Protein AF-B0C6N9-F1 (afdb_monomer)

Foldseek 3Di:
DDDLVNDDPVSVLVVLLVLLVLLLVLLVVLLVCVVVLNLVCSVPVRLVVSVVSCVVRLVVLCVQPVVLSVLLVVLSVVQNVVSVVSDDDPSNNVSSVVNSVSSVVSSVSSVVPD

Radius of gyration: 14.53 Å; Cα contacts (8 Å, |Δi|>4): 117; chains: 1; bounding box: 44×20×35 Å

Sequence (114 aa):
MPTVDSLPIEQKVAFRRKSVQVMRDLFDLSALMVSVEDYQKAKDNFFSPAQKIWFMFGGTIKRLEPGLGNQIESHINAINPLLDQAAPNRALTASLDELKRLMASAVTISDAKL

Solvent-accessible surface area (backbone atoms only — not comparable to full-atom values): 6098 Å² total; per-residue (Å²): 130,91,51,76,89,70,49,56,70,69,57,43,37,51,50,51,42,49,46,48,46,52,29,38,53,23,45,53,50,15,49,53,28,47,75,70,72,37,27,66,57,14,35,68,74,14,34,52,54,21,51,54,46,40,74,74,49,39,67,55,46,31,71,77,41,46,72,61,31,52,51,46,52,52,38,55,64,57,39,57,66,45,43,72,63,66,58,98,44,72,68,43,53,54,41,46,54,50,42,50,56,52,38,56,51,51,39,54,51,38,74,74,74,98

pLDDT: mean 91.12, std 8.55, range [43.62, 97.88]

Organism: Acaryochloris marina (strain MBIC 11017) (NCBI:txid329726)

Nearest PDB structures (foldseek):
  4yuu-assembly3_Q2  TM=5.858E-01  e=5.068E-01  Cyanidium caldarium
  4m70-assembly4_H  TM=3.847E-01  e=4.337E-01  Solanum tuberosum
  4m70-assembly2_L  TM=3.918E-01  e=7.289E-01  Solanum tuberosum
  4m70-assembly1_A  TM=3.972E-01  e=1.163E+00  Solanum tuberosum

Mean predicted aligned error: 3.84 Å

Structure (mmCIF, N/CA/C/O backbone):
data_AF-B0C6N9-F1
#
_entry.id   AF-B0C6N9-F1
#
loop_
_atom_site.group_PDB
_atom_site.id
_atom_site.type_symbol
_atom_site.label_atom_id
_atom_site.label_alt_id
_atom_site.label_comp_id
_atom_site.label_asym_id
_atom_site.label_entity_id
_atom_site.label_seq_id
_atom_site.pdbx_PDB_ins_code
_atom_site.Cartn_x
_atom_site.Cartn_y
_atom_site.Cartn_z
_atom_site.occupancy
_atom_site.B_iso_or_equiv
_atom_site.auth_seq_id
_atom_site.auth_comp_id
_atom_site.auth_asym_id
_atom_site.auth_atom_id
_atom_site.pdbx_PDB_model_num
ATOM 1 N N . MET A 1 1 ? 29.569 -7.115 2.665 1.00 43.62 1 MET A N 1
ATOM 2 C CA . MET A 1 1 ? 28.338 -7.856 2.312 1.00 43.62 1 MET A CA 1
ATOM 3 C C . MET A 1 1 ? 27.789 -7.273 1.020 1.00 43.62 1 MET A C 1
ATOM 5 O O . MET A 1 1 ? 27.787 -6.051 0.918 1.00 43.62 1 MET A O 1
ATOM 9 N N . PRO A 1 2 ? 27.382 -8.091 0.037 1.00 58.81 2 PRO A N 1
ATOM 10 C CA . PRO A 1 2 ? 26.700 -7.588 -1.152 1.00 58.81 2 PRO A CA 1
ATOM 11 C C . PRO A 1 2 ? 25.362 -6.944 -0.760 1.00 58.81 2 PRO A C 1
ATOM 13 O O . PRO A 1 2 ? 24.613 -7.495 0.045 1.00 58.81 2 PRO A O 1
ATOM 16 N N . THR A 1 3 ? 25.086 -5.761 -1.303 1.00 76.88 3 THR A N 1
ATOM 17 C CA . THR A 1 3 ? 23.815 -5.037 -1.143 1.00 76.88 3 THR A CA 1
ATOM 18 C C . THR A 1 3 ? 22.994 -5.138 -2.430 1.00 76.88 3 THR A C 1
ATOM 20 O O . THR A 1 3 ? 23.523 -5.515 -3.479 1.00 76.88 3 THR A O 1
ATOM 23 N N . VAL A 1 4 ? 21.713 -4.757 -2.394 1.00 73.12 4 VAL A N 1
ATOM 24 C CA . VAL A 1 4 ? 20.864 -4.673 -3.603 1.00 73.12 4 VAL A CA 1
ATOM 25 C C . VAL A 1 4 ? 21.525 -3.814 -4.693 1.00 73.12 4 VAL A C 1
ATOM 27 O O . VAL A 1 4 ? 21.417 -4.119 -5.880 1.00 73.12 4 VAL A O 1
ATOM 30 N N . ASP A 1 5 ? 22.294 -2.794 -4.303 1.00 76.50 5 ASP A N 1
ATOM 31 C CA . ASP A 1 5 ? 23.017 -1.912 -5.225 1.00 76.50 5 ASP A CA 1
ATOM 32 C C . ASP A 1 5 ? 24.162 -2.602 -5.976 1.00 76.50 5 ASP A C 1
ATOM 34 O O . ASP A 1 5 ? 24.570 -2.127 -7.034 1.00 76.50 5 ASP A O 1
ATOM 38 N N . SER A 1 6 ? 24.640 -3.749 -5.492 1.00 85.94 6 SER A N 1
ATOM 39 C CA . SER A 1 6 ? 25.663 -4.561 -6.165 1.00 85.94 6 SER A CA 1
ATOM 40 C C . SER A 1 6 ? 25.094 -5.594 -7.145 1.00 85.94 6 SER A C 1
ATOM 42 O O . SER A 1 6 ? 25.853 -6.202 -7.896 1.00 85.94 6 SER A O 1
ATOM 44 N N . LEU A 1 7 ? 23.768 -5.780 -7.178 1.00 86.12 7 LEU A N 1
ATOM 45 C CA . LEU A 1 7 ? 23.129 -6.760 -8.057 1.00 86.12 7 LEU A CA 1
ATOM 46 C C . LEU A 1 7 ? 23.181 -6.339 -9.543 1.00 86.12 7 LEU A C 1
ATOM 48 O O . LEU A 1 7 ? 23.158 -5.136 -9.849 1.00 86.12 7 LEU A O 1
ATOM 52 N N . PRO A 1 8 ? 23.175 -7.310 -10.479 1.00 91.75 8 PRO A N 1
ATOM 53 C CA . PRO A 1 8 ? 22.922 -7.058 -11.896 1.00 91.75 8 PRO A CA 1
ATOM 54 C C . PRO A 1 8 ? 21.613 -6.291 -12.120 1.00 91.75 8 PRO A C 1
ATOM 56 O O . PRO A 1 8 ? 20.672 -6.401 -11.330 1.00 91.75 8 PRO A O 1
ATOM 59 N N . ILE A 1 9 ? 21.534 -5.529 -13.215 1.00 86.81 9 ILE A N 1
ATOM 60 C CA . ILE A 1 9 ? 20.380 -4.661 -13.517 1.00 86.81 9 ILE A CA 1
ATOM 61 C C . ILE A 1 9 ? 19.066 -5.456 -13.524 1.00 86.81 9 ILE A C 1
ATOM 63 O O . ILE A 1 9 ? 18.110 -5.043 -12.873 1.00 86.81 9 ILE A O 1
ATOM 67 N N . GLU A 1 10 ? 19.039 -6.622 -14.169 1.00 87.44 10 GLU A N 1
ATOM 68 C CA . GLU A 1 10 ? 17.849 -7.485 -14.237 1.00 87.44 10 GLU A CA 1
ATOM 69 C C . GLU A 1 10 ? 17.358 -7.915 -12.848 1.00 87.44 10 GLU A C 1
ATOM 71 O O . GLU A 1 10 ? 16.164 -7.881 -12.557 1.00 87.44 10 GLU A O 1
ATOM 76 N N . GLN A 1 11 ? 18.282 -8.243 -11.941 1.00 89.31 11 GLN A N 1
ATOM 77 C CA . GLN A 1 11 ? 17.937 -8.630 -10.573 1.00 89.31 11 GLN A CA 1
ATOM 78 C C . GLN A 1 11 ? 17.441 -7.436 -9.749 1.00 89.31 11 GLN A C 1
ATOM 80 O O . GLN A 1 11 ? 16.530 -7.591 -8.938 1.00 89.31 11 GLN A O 1
ATOM 85 N N . LYS A 1 12 ? 17.974 -6.228 -9.982 1.00 87.25 12 LYS A N 1
ATOM 86 C CA . LYS A 1 12 ? 17.454 -4.993 -9.367 1.00 87.25 12 LYS A CA 1
ATOM 87 C C . LYS A 1 12 ? 16.035 -4.689 -9.831 1.00 87.25 12 LYS A C 1
ATOM 89 O O . LYS A 1 12 ? 15.207 -4.287 -9.015 1.00 87.25 12 LYS A O 1
ATOM 94 N N . VAL A 1 13 ? 15.752 -4.876 -11.119 1.00 86.44 13 VAL A N 1
ATOM 95 C CA . VAL A 1 13 ? 14.407 -4.721 -11.688 1.00 86.44 13 VAL A CA 1
ATOM 96 C C . VAL A 1 13 ? 13.446 -5.732 -11.064 1.00 86.44 13 VAL A C 1
ATOM 98 O O . VAL A 1 13 ? 12.417 -5.333 -10.519 1.00 86.44 13 VAL A O 1
ATOM 101 N N . ALA A 1 14 ? 13.811 -7.017 -11.049 1.00 90.00 14 ALA A N 1
ATOM 102 C CA . ALA A 1 14 ? 12.996 -8.071 -10.448 1.00 90.00 14 ALA A CA 1
ATOM 103 C C . ALA A 1 14 ? 12.724 -7.810 -8.958 1.00 90.00 14 ALA A C 1
ATOM 105 O O . ALA A 1 14 ? 11.586 -7.918 -8.499 1.00 90.00 14 ALA A O 1
ATOM 106 N N . PHE A 1 15 ? 13.750 -7.393 -8.212 1.00 90.06 15 PHE A N 1
ATOM 107 C CA . PHE A 1 15 ? 13.619 -7.019 -6.809 1.00 90.06 15 PHE A CA 1
ATOM 108 C C . PHE A 1 15 ? 12.650 -5.846 -6.615 1.00 90.06 15 PHE A C 1
ATOM 110 O O . PHE A 1 15 ? 11.777 -5.912 -5.755 1.00 90.06 15 PHE A O 1
ATOM 117 N N . ARG A 1 16 ? 12.736 -4.797 -7.443 1.00 89.06 16 ARG A N 1
ATOM 118 C CA . ARG A 1 16 ? 11.805 -3.656 -7.387 1.00 89.06 16 ARG A CA 1
ATOM 119 C C . ARG A 1 16 ? 10.366 -4.073 -7.671 1.00 89.06 16 ARG A C 1
ATOM 121 O O . ARG A 1 16 ? 9.486 -3.706 -6.897 1.00 89.06 16 ARG A O 1
ATOM 128 N N . ARG A 1 17 ? 10.126 -4.858 -8.728 1.00 90.81 17 ARG A N 1
ATOM 129 C CA . ARG A 1 17 ? 8.786 -5.382 -9.051 1.00 90.81 17 ARG A CA 1
ATOM 130 C C . ARG A 1 17 ? 8.216 -6.177 -7.875 1.00 90.81 17 ARG A C 1
ATOM 132 O O . ARG A 1 17 ? 7.097 -5.916 -7.436 1.00 90.81 17 ARG A O 1
ATOM 139 N N . LYS A 1 18 ? 9.023 -7.067 -7.285 1.00 93.81 18 LYS A N 1
ATOM 140 C CA . LYS A 1 18 ? 8.615 -7.849 -6.113 1.00 93.81 18 LYS A CA 1
ATOM 141 C C . LYS A 1 18 ? 8.305 -6.967 -4.902 1.00 93.81 18 LYS A C 1
ATOM 143 O O . LYS A 1 18 ? 7.307 -7.205 -4.229 1.00 93.81 18 LYS A O 1
ATOM 148 N N . SER A 1 19 ? 9.104 -5.933 -4.645 1.00 93.88 19 SER A N 1
ATOM 149 C CA . SER A 1 19 ? 8.854 -4.982 -3.557 1.00 93.88 19 SER A CA 1
ATOM 150 C C . SER A 1 19 ? 7.525 -4.242 -3.723 1.00 93.88 19 SER A 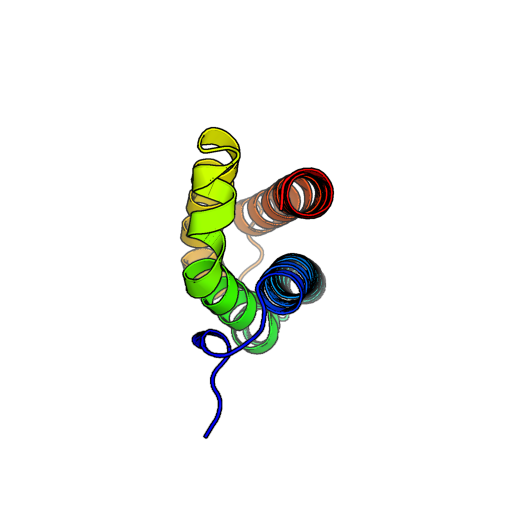C 1
ATOM 152 O O . SER A 1 19 ? 6.793 -4.095 -2.749 1.00 93.88 19 SER A O 1
ATOM 154 N N . VAL A 1 20 ? 7.166 -3.822 -4.943 1.00 94.25 20 VAL A N 1
ATOM 155 C CA . VAL A 1 20 ? 5.872 -3.161 -5.204 1.00 94.25 20 VAL A CA 1
ATOM 156 C C . VAL A 1 20 ? 4.697 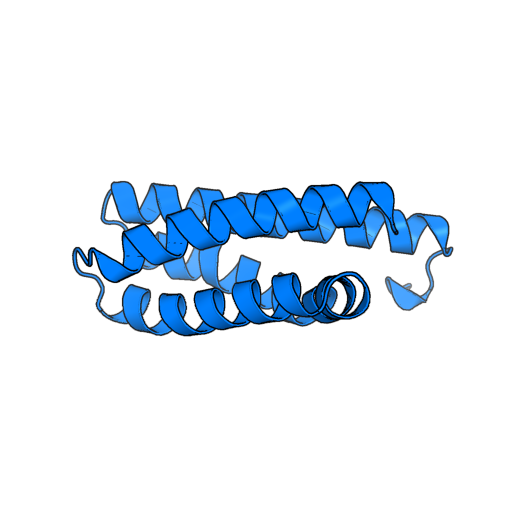-4.118 -4.968 1.00 94.25 20 VAL A C 1
ATOM 158 O O . VAL A 1 20 ? 3.690 -3.710 -4.390 1.00 94.25 20 VAL A O 1
ATOM 161 N N . GLN A 1 21 ? 4.835 -5.393 -5.341 1.00 95.25 21 GLN A N 1
ATOM 162 C CA . GLN A 1 21 ? 3.831 -6.424 -5.050 1.00 95.25 21 GLN A CA 1
ATOM 163 C C . GLN A 1 21 ? 3.674 -6.653 -3.540 1.00 95.25 21 GLN A C 1
ATOM 165 O O . GLN A 1 21 ? 2.564 -6.578 -3.027 1.00 95.25 21 GLN A O 1
ATOM 170 N N . VAL A 1 22 ? 4.779 -6.836 -2.809 1.00 96.38 22 VAL A N 1
ATOM 171 C CA . VAL A 1 22 ? 4.745 -7.013 -1.345 1.00 96.38 22 VAL A CA 1
ATOM 172 C C . VAL A 1 22 ? 4.120 -5.800 -0.654 1.00 96.38 22 VAL A C 1
ATOM 174 O O . VAL A 1 22 ? 3.325 -5.953 0.266 1.00 96.38 22 VAL A O 1
ATOM 177 N N . MET A 1 23 ? 4.437 -4.587 -1.109 1.00 96.00 23 MET A N 1
ATOM 178 C CA . MET A 1 23 ? 3.827 -3.361 -0.594 1.00 96.00 23 MET A CA 1
ATOM 179 C C . MET A 1 23 ? 2.306 -3.351 -0.772 1.00 96.00 23 MET A C 1
ATOM 181 O O . MET A 1 23 ? 1.594 -2.989 0.162 1.00 96.00 23 MET A O 1
ATOM 185 N N . ARG A 1 24 ? 1.805 -3.769 -1.941 1.00 96.75 24 ARG A N 1
ATOM 186 C CA . ARG A 1 24 ? 0.364 -3.917 -2.181 1.00 96.75 24 ARG A CA 1
ATOM 187 C C . ARG A 1 24 ? -0.242 -4.933 -1.212 1.00 96.75 24 ARG A C 1
ATOM 189 O O . ARG A 1 24 ? -1.231 -4.611 -0.565 1.00 96.75 24 ARG A O 1
ATOM 196 N N . ASP A 1 25 ? 0.351 -6.119 -1.107 1.00 97.75 25 ASP A N 1
ATOM 197 C CA . ASP A 1 25 ? -0.178 -7.201 -0.269 1.00 97.75 25 ASP A CA 1
ATOM 198 C C . ASP A 1 25 ? -0.257 -6.779 1.207 1.00 97.75 25 ASP A C 1
ATOM 200 O O . ASP A 1 25 ? -1.219 -7.092 1.905 1.00 97.75 25 ASP A O 1
ATOM 204 N N . LEU A 1 26 ? 0.721 -6.007 1.686 1.00 97.88 26 LEU A N 1
ATOM 205 C CA . LEU A 1 26 ? 0.708 -5.453 3.038 1.00 97.88 26 LEU A CA 1
ATOM 206 C C . LEU A 1 26 ? -0.394 -4.397 3.232 1.00 97.88 26 LEU A C 1
ATOM 208 O O . LEU A 1 26 ? -1.042 -4.394 4.276 1.00 97.88 26 LEU A O 1
ATOM 212 N N . PHE A 1 27 ? -0.663 -3.528 2.252 1.00 97.19 27 PHE A N 1
ATOM 213 C CA . PHE A 1 27 ? -1.819 -2.625 2.339 1.00 97.19 27 PHE A CA 1
ATOM 214 C C . PHE A 1 27 ? -3.149 -3.392 2.326 1.00 97.19 27 PHE A C 1
ATOM 216 O O . PHE A 1 27 ? -4.039 -3.068 3.113 1.00 97.19 27 PHE A O 1
ATOM 223 N N . ASP A 1 28 ? -3.257 -4.446 1.513 1.00 96.75 28 ASP A N 1
ATOM 224 C CA . ASP A 1 28 ? -4.430 -5.327 1.477 1.00 96.75 28 ASP A CA 1
ATOM 225 C C . ASP A 1 28 ? -4.659 -6.013 2.838 1.00 96.75 28 ASP A C 1
ATOM 227 O O . ASP A 1 28 ? -5.784 -6.037 3.343 1.00 96.75 28 ASP A O 1
ATOM 231 N N . LEU A 1 29 ? -3.597 -6.512 3.478 1.00 97.50 29 LEU A N 1
ATOM 232 C CA . LEU A 1 29 ? -3.669 -7.099 4.820 1.00 97.50 29 LEU A CA 1
ATOM 233 C C . LEU 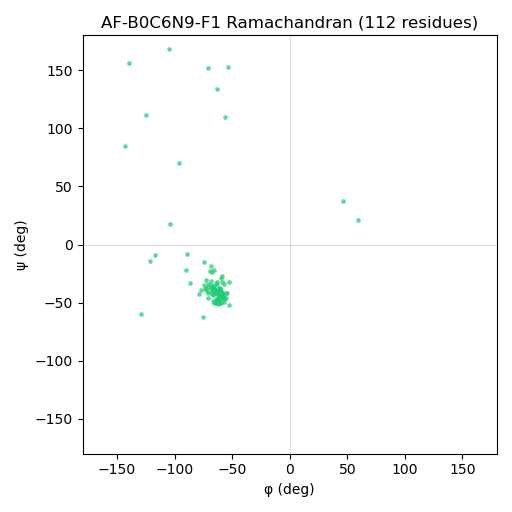A 1 29 ? -4.026 -6.061 5.890 1.00 97.50 29 LEU A C 1
ATOM 235 O O . LEU A 1 29 ? -4.818 -6.358 6.782 1.00 97.50 29 LEU A O 1
ATOM 239 N N . SER A 1 30 ? -3.508 -4.835 5.790 1.00 96.75 30 SER A N 1
ATOM 240 C CA . SER A 1 30 ? -3.891 -3.742 6.690 1.00 96.75 30 SER A CA 1
ATOM 241 C C . SER A 1 30 ? -5.395 -3.451 6.615 1.00 96.75 30 SER A C 1
ATOM 243 O O . SER A 1 30 ? -6.053 -3.358 7.651 1.00 96.75 30 SER A O 1
ATOM 245 N N . ALA A 1 31 ? -5.965 -3.408 5.406 1.00 95.00 31 ALA A N 1
ATOM 246 C CA . ALA A 1 31 ? -7.401 -3.216 5.207 1.00 95.00 31 ALA A CA 1
ATOM 247 C C . ALA A 1 31 ? -8.244 -4.350 5.813 1.00 95.00 31 ALA A C 1
ATOM 249 O O . ALA A 1 31 ? -9.267 -4.089 6.448 1.00 95.00 31 ALA A O 1
ATOM 250 N N . LEU A 1 32 ? -7.794 -5.603 5.691 1.00 95.31 32 LEU A N 1
ATOM 251 C CA . LEU A 1 32 ? -8.453 -6.743 6.336 1.00 95.31 32 LEU A CA 1
ATOM 252 C C . LEU A 1 32 ? -8.440 -6.621 7.863 1.00 95.31 32 LEU A C 1
ATOM 254 O O . LEU A 1 32 ? -9.462 -6.866 8.500 1.00 95.31 32 LEU A O 1
ATOM 258 N N . MET A 1 33 ? -7.327 -6.186 8.454 1.00 95.69 33 MET A N 1
ATOM 259 C CA . MET A 1 33 ? -7.246 -5.982 9.902 1.00 95.69 33 MET A CA 1
ATOM 260 C C . MET A 1 33 ? -8.156 -4.852 10.392 1.00 95.69 33 MET A C 1
ATOM 262 O O . MET A 1 33 ? -8.802 -5.000 11.426 1.00 95.69 33 MET A O 1
ATOM 266 N N . VAL A 1 34 ? -8.287 -3.768 9.621 1.00 94.88 34 VAL A N 1
ATOM 267 C CA . VAL A 1 34 ? -9.272 -2.708 9.900 1.00 94.88 34 VAL A CA 1
ATOM 268 C C . VAL A 1 34 ? -10.703 -3.248 9.855 1.00 94.88 34 VAL A C 1
ATOM 270 O O . VAL A 1 34 ? -11.512 -2.871 10.697 1.00 94.88 34 VAL A O 1
ATOM 273 N N . SER A 1 35 ? -11.020 -4.164 8.931 1.00 92.75 35 SER A N 1
ATOM 274 C CA . SER A 1 35 ? -12.368 -4.751 8.821 1.00 92.75 35 SER A CA 1
ATOM 275 C C . SER A 1 35 ? -12.779 -5.613 10.021 1.00 92.75 35 SER A C 1
ATOM 277 O O . SER A 1 35 ? -13.969 -5.793 10.262 1.00 92.75 35 SER A O 1
ATOM 279 N N . VAL A 1 36 ? -11.803 -6.114 10.785 1.00 94.44 36 VAL A N 1
ATOM 280 C CA . VAL A 1 36 ? -12.016 -6.845 12.046 1.00 94.44 36 VAL A CA 1
ATOM 281 C C . VAL A 1 36 ? -11.690 -5.989 13.274 1.00 94.44 36 VAL A C 1
ATOM 283 O O . VAL A 1 36 ? -11.485 -6.523 14.360 1.00 94.44 36 VAL A O 1
ATOM 286 N N . GLU A 1 37 ? -11.627 -4.666 13.091 1.00 93.38 37 GLU A N 1
ATOM 287 C CA . GLU A 1 37 ? -11.391 -3.656 14.132 1.00 93.38 37 GLU A CA 1
ATOM 288 C C . GLU A 1 37 ? -10.058 -3.807 14.895 1.00 93.38 37 GLU A C 1
ATOM 290 O O . GLU A 1 37 ? -9.875 -3.247 15.975 1.00 93.38 37 GLU A O 1
ATOM 295 N N . ASP A 1 38 ? -9.077 -4.507 14.320 1.00 94.81 38 ASP A N 1
ATOM 296 C CA . ASP A 1 38 ? -7.735 -4.666 14.891 1.00 94.81 38 ASP A CA 1
ATOM 297 C C . ASP A 1 38 ? -6.774 -3.627 14.286 1.00 94.81 38 ASP A C 1
ATOM 299 O O . ASP A 1 38 ? -5.879 -3.922 13.485 1.00 94.81 38 ASP A O 1
ATOM 303 N N . TYR A 1 39 ? -6.998 -2.364 14.661 1.00 94.75 39 TYR A N 1
ATOM 304 C CA . TYR A 1 39 ? -6.260 -1.199 14.154 1.00 94.75 39 TYR A CA 1
ATOM 305 C C . TYR A 1 39 ? -4.769 -1.235 14.508 1.00 94.75 39 TYR A C 1
ATOM 307 O O . TYR A 1 39 ? -3.932 -0.824 13.702 1.00 94.75 39 TYR A O 1
ATOM 315 N N . GLN A 1 40 ? -4.422 -1.768 15.684 1.00 94.25 40 GLN A N 1
ATOM 316 C CA . GLN A 1 40 ? -3.029 -1.862 16.115 1.00 94.25 40 GLN A CA 1
ATOM 317 C C . GLN A 1 40 ? -2.253 -2.830 15.219 1.00 94.25 40 GLN A C 1
ATOM 319 O O . GLN A 1 40 ? -1.206 -2.456 14.688 1.00 94.25 40 GLN A O 1
ATOM 324 N N . LYS A 1 41 ? -2.777 -4.042 14.958 1.00 95.62 41 LYS A N 1
ATOM 325 C CA . LYS A 1 41 ? -2.124 -4.948 13.999 1.00 95.62 41 LYS A CA 1
ATOM 326 C C . LYS A 1 41 ? -2.181 -4.403 12.576 1.00 95.62 41 LYS A C 1
ATOM 328 O O . LYS A 1 41 ? -1.203 -4.567 11.847 1.00 95.62 41 LYS A O 1
ATOM 333 N N . ALA A 1 42 ? -3.276 -3.745 12.179 1.00 96.56 42 ALA A N 1
ATOM 334 C CA . ALA A 1 42 ? -3.375 -3.092 10.874 1.00 96.56 42 ALA A CA 1
ATOM 335 C C . ALA A 1 42 ? -2.221 -2.108 10.646 1.00 96.56 42 ALA A C 1
ATOM 337 O O . ALA A 1 42 ? -1.649 -2.084 9.552 1.00 96.56 42 ALA A O 1
ATOM 338 N N . LYS A 1 43 ? -1.859 -1.337 11.678 1.00 96.00 43 LYS A N 1
ATOM 339 C CA . LYS A 1 43 ? -0.753 -0.384 11.646 1.00 96.00 43 LYS A CA 1
ATOM 340 C C . LYS A 1 43 ? 0.609 -1.068 11.719 1.00 96.00 43 LYS A C 1
ATOM 342 O O . LYS A 1 43 ? 1.388 -0.974 10.769 1.00 96.00 43 LYS A O 1
ATOM 347 N N . ASP A 1 44 ? 0.881 -1.769 12.812 1.00 96.69 44 ASP A N 1
ATOM 348 C CA . ASP A 1 44 ? 2.234 -2.209 13.162 1.00 96.69 44 ASP A CA 1
ATOM 349 C C . ASP A 1 44 ? 2.751 -3.316 12.246 1.00 96.69 44 ASP A C 1
ATOM 351 O O . ASP A 1 44 ? 3.906 -3.287 11.812 1.00 96.69 44 ASP A O 1
ATOM 355 N N . ASN A 1 45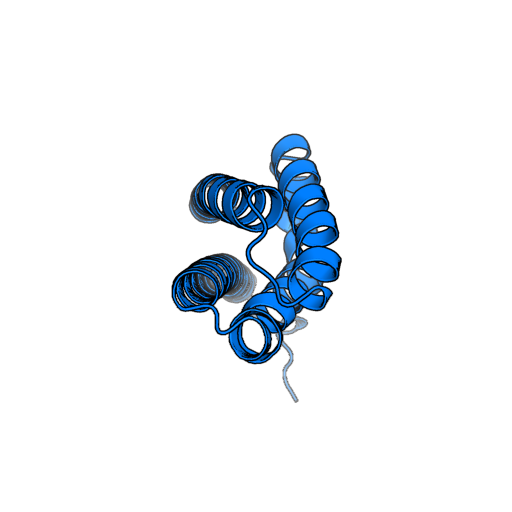 ? 1.889 -4.283 11.922 1.00 97.62 45 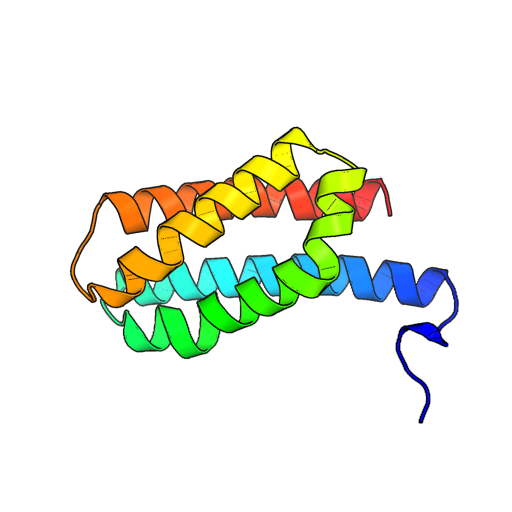ASN A N 1
ATOM 356 C CA . ASN A 1 45 ? 2.304 -5.486 11.205 1.00 97.62 45 ASN A CA 1
ATOM 357 C C . ASN A 1 45 ? 2.208 -5.331 9.687 1.00 97.62 45 ASN A C 1
ATOM 359 O O . ASN A 1 45 ? 2.869 -6.072 8.960 1.00 97.62 45 ASN A O 1
ATOM 363 N N . PHE A 1 46 ? 1.392 -4.390 9.205 1.00 97.75 46 PHE A N 1
ATOM 364 C CA . PHE A 1 46 ? 1.030 -4.322 7.791 1.00 97.75 46 PHE A CA 1
ATOM 365 C C . PHE A 1 46 ? 1.242 -2.929 7.193 1.00 97.75 46 PHE A C 1
ATOM 367 O O . PHE A 1 46 ? 2.080 -2.773 6.302 1.00 97.75 46 PHE A O 1
ATOM 374 N N . PHE A 1 47 ? 0.575 -1.894 7.711 1.00 97.31 47 PHE A N 1
ATOM 375 C CA . PHE A 1 47 ? 0.647 -0.552 7.128 1.00 97.31 47 PHE A CA 1
ATOM 376 C C . PHE A 1 47 ? 2.041 0.079 7.233 1.00 97.31 47 PHE A C 1
ATOM 378 O O . PHE A 1 47 ? 2.587 0.548 6.235 1.00 97.31 47 PHE A O 1
ATOM 385 N N . SER A 1 48 ? 2.654 0.082 8.420 1.00 97.12 48 SER A N 1
ATOM 386 C CA . SER A 1 48 ? 3.980 0.676 8.619 1.00 97.12 48 SER A CA 1
ATOM 387 C C . SER A 1 48 ? 5.079 -0.047 7.824 1.00 97.12 48 SER A C 1
ATOM 389 O O . SER A 1 48 ? 5.915 0.633 7.221 1.00 97.12 48 SER A O 1
ATOM 391 N N . PRO A 1 49 ? 5.102 -1.391 7.737 1.00 97.56 49 PRO A N 1
ATOM 392 C CA . PRO A 1 49 ? 5.969 -2.094 6.793 1.00 97.56 49 PRO A CA 1
ATOM 393 C C . PRO A 1 49 ? 5.731 -1.699 5.328 1.00 97.56 49 PRO A C 1
ATOM 395 O O . PRO A 1 49 ? 6.700 -1.406 4.627 1.00 97.56 49 PRO A O 1
ATOM 398 N N . ALA A 1 50 ? 4.476 -1.613 4.873 1.00 97.44 50 ALA A N 1
ATOM 399 C CA . ALA A 1 50 ? 4.156 -1.178 3.510 1.00 97.44 50 ALA A CA 1
ATOM 400 C C . ALA A 1 50 ? 4.663 0.246 3.229 1.00 97.44 50 ALA A C 1
ATOM 402 O O . ALA A 1 50 ? 5.309 0.497 2.211 1.00 97.44 50 ALA A O 1
ATOM 403 N N . GLN A 1 51 ? 4.456 1.166 4.173 1.00 96.44 51 GLN A N 1
ATOM 404 C CA . GLN A 1 51 ? 4.943 2.542 4.102 1.00 96.44 51 GLN A CA 1
ATOM 405 C C . GLN A 1 51 ? 6.477 2.611 4.016 1.00 96.44 51 GLN A C 1
ATOM 407 O O . GLN A 1 51 ? 7.021 3.403 3.247 1.00 96.44 51 GLN A O 1
ATOM 412 N N . LYS A 1 52 ? 7.204 1.761 4.751 1.00 96.31 52 LYS A N 1
ATOM 413 C CA . LYS A 1 52 ? 8.671 1.674 4.634 1.00 96.31 52 LYS A CA 1
ATOM 414 C C . LYS A 1 52 ? 9.098 1.245 3.231 1.00 96.31 52 LYS A C 1
ATOM 416 O O . LYS A 1 52 ? 10.038 1.816 2.679 1.00 96.31 52 LYS A O 1
ATOM 421 N N . ILE A 1 53 ? 8.401 0.277 2.631 1.00 95.81 53 ILE A N 1
ATOM 422 C CA . ILE A 1 53 ? 8.658 -0.135 1.244 1.00 95.81 53 ILE A CA 1
ATOM 423 C C . ILE A 1 53 ? 8.349 1.017 0.277 1.00 95.81 53 ILE A C 1
ATOM 425 O O . ILE A 1 53 ? 9.143 1.272 -0.631 1.00 95.81 53 ILE A O 1
ATOM 429 N N . TRP A 1 54 ? 7.274 1.776 0.511 1.00 95.88 54 TRP A N 1
ATOM 430 C CA . TRP A 1 54 ? 6.956 2.976 -0.268 1.00 95.88 54 TRP A CA 1
ATOM 431 C C . TRP A 1 54 ? 8.081 4.010 -0.220 1.00 95.88 54 TRP A C 1
ATOM 433 O O . TRP A 1 54 ? 8.481 4.519 -1.263 1.00 95.88 54 TRP A O 1
ATOM 443 N N . PHE A 1 55 ? 8.662 4.286 0.948 1.00 92.94 55 PHE A N 1
ATOM 444 C CA . PHE A 1 55 ? 9.785 5.223 1.032 1.00 92.94 55 PHE A CA 1
ATOM 445 C C . PHE A 1 55 ? 11.023 4.752 0.262 1.00 92.94 55 PHE A C 1
ATOM 447 O O . PHE A 1 55 ? 11.738 5.574 -0.307 1.00 92.94 55 PHE A O 1
ATOM 454 N N . MET A 1 56 ? 11.255 3.440 0.185 1.00 91.12 56 MET A N 1
ATOM 455 C CA . MET A 1 56 ? 12.378 2.886 -0.574 1.00 91.12 56 MET A CA 1
ATOM 456 C C . MET A 1 56 ? 12.132 2.876 -2.091 1.00 91.12 56 MET A C 1
ATOM 458 O O . MET A 1 56 ? 13.055 3.147 -2.860 1.00 91.12 56 MET A O 1
ATOM 462 N N . PHE A 1 57 ? 10.912 2.565 -2.548 1.00 90.00 57 PHE A N 1
ATOM 463 C CA . PHE A 1 57 ? 10.645 2.285 -3.971 1.00 90.00 57 PHE A CA 1
ATOM 464 C C . PHE A 1 57 ? 9.609 3.190 -4.640 1.00 90.00 57 PHE A C 1
ATOM 466 O O . PHE A 1 57 ? 9.565 3.242 -5.871 1.00 90.00 57 PHE A O 1
ATOM 473 N N . GLY A 1 58 ? 8.825 3.954 -3.883 1.00 90.88 58 GLY A N 1
ATOM 474 C CA . GLY A 1 58 ? 7.768 4.837 -4.385 1.00 90.88 58 GLY A CA 1
ATOM 475 C C . GLY A 1 58 ? 8.277 5.908 -5.350 1.00 90.88 58 GLY A C 1
ATOM 476 O O . GLY A 1 58 ? 7.582 6.270 -6.298 1.00 90.88 58 GLY A O 1
ATOM 477 N N . GLY A 1 59 ? 9.538 6.334 -5.212 1.00 91.25 59 GLY A N 1
ATOM 478 C CA . GLY A 1 59 ? 10.199 7.220 -6.178 1.00 91.25 59 GLY A CA 1
ATOM 479 C C . GLY A 1 59 ? 10.265 6.648 -7.601 1.00 91.25 59 GLY A C 1
ATOM 480 O O . GLY A 1 59 ? 10.274 7.402 -8.571 1.00 91.25 59 GLY A O 1
ATOM 481 N N . THR A 1 60 ? 10.259 5.321 -7.746 1.00 89.75 60 THR A N 1
ATOM 482 C CA . THR A 1 60 ? 10.209 4.656 -9.054 1.00 89.75 60 THR A CA 1
ATOM 483 C C . THR A 1 60 ? 8.832 4.816 -9.692 1.00 89.75 60 THR A C 1
ATOM 485 O O . THR A 1 60 ? 8.743 5.214 -10.850 1.00 89.75 60 THR A O 1
ATOM 488 N N . ILE A 1 61 ? 7.7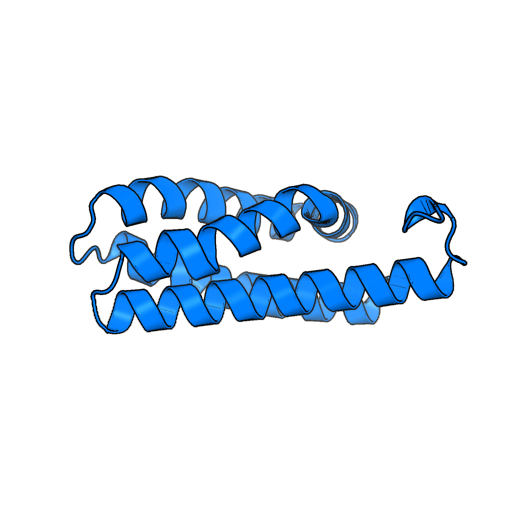62 4.591 -8.922 1.00 93.38 61 ILE A N 1
ATOM 489 C CA . ILE A 1 61 ? 6.386 4.799 -9.391 1.00 93.38 61 ILE A CA 1
ATOM 490 C C . ILE A 1 61 ? 6.180 6.263 -9.774 1.00 93.38 61 ILE A C 1
ATOM 492 O O . ILE A 1 61 ? 5.710 6.539 -10.871 1.00 93.38 61 ILE A O 1
ATOM 496 N N . LYS A 1 62 ? 6.627 7.204 -8.933 1.00 94.81 62 LYS A N 1
ATOM 497 C CA . LYS A 1 62 ? 6.564 8.645 -9.226 1.00 94.81 62 LYS A CA 1
ATOM 498 C C . LYS A 1 62 ? 7.319 9.041 -10.494 1.00 94.81 62 LYS A C 1
ATOM 500 O O . LYS A 1 62 ? 6.924 9.987 -11.158 1.00 94.81 62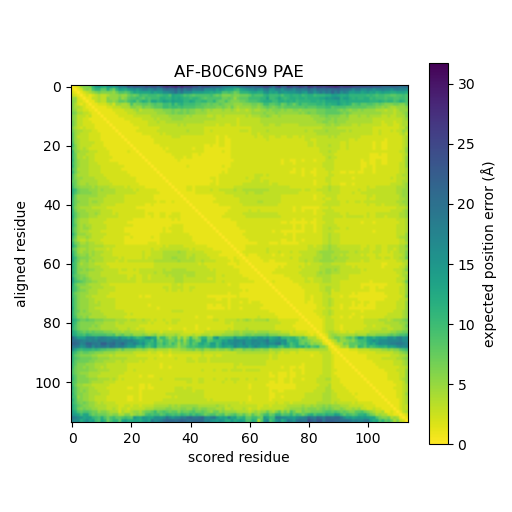 LYS A O 1
ATOM 505 N N . ARG A 1 63 ? 8.411 8.352 -10.834 1.00 92.12 63 ARG A N 1
ATOM 506 C CA . ARG A 1 63 ? 9.162 8.623 -12.068 1.00 92.12 63 ARG A CA 1
ATOM 507 C C . ARG A 1 63 ? 8.428 8.124 -13.308 1.00 92.12 63 ARG A C 1
ATOM 509 O O . ARG A 1 63 ? 8.492 8.775 -14.342 1.00 92.12 63 ARG A O 1
ATOM 516 N N . LEU A 1 64 ? 7.779 6.966 -13.208 1.00 91.06 64 LEU A N 1
ATOM 517 C CA . LEU A 1 64 ? 7.064 6.346 -14.322 1.00 91.06 64 LEU A CA 1
ATOM 518 C C . LEU A 1 64 ? 5.696 6.986 -14.562 1.00 91.06 64 LEU A C 1
ATOM 520 O O . LEU A 1 64 ? 5.332 7.211 -15.709 1.00 91.06 64 LEU A O 1
ATOM 524 N N . GLU A 1 65 ? 4.958 7.258 -13.487 1.00 94.75 65 GLU A N 1
ATOM 525 C CA . GLU A 1 65 ? 3.617 7.843 -13.486 1.00 94.75 65 GLU A CA 1
ATOM 526 C C . GLU A 1 65 ? 3.475 8.798 -12.283 1.00 94.75 65 GLU A C 1
ATOM 528 O O . GLU A 1 65 ? 2.978 8.408 -11.218 1.00 94.75 65 GLU A O 1
ATOM 533 N N . PRO A 1 66 ? 3.915 10.065 -12.415 1.00 95.50 66 PRO A N 1
ATOM 534 C CA . PRO A 1 66 ? 3.933 11.030 -11.313 1.00 95.50 66 PRO A CA 1
ATOM 535 C C . PRO A 1 66 ? 2.571 11.228 -10.643 1.00 95.50 66 PRO A C 1
ATOM 537 O O . PRO A 1 66 ? 2.485 11.276 -9.417 1.00 95.50 66 PRO A O 1
ATOM 540 N N . GLY A 1 67 ? 1.498 11.297 -11.438 1.00 96.75 67 GLY A N 1
ATOM 541 C CA . GLY A 1 67 ? 0.137 11.477 -10.929 1.00 96.75 67 GLY A CA 1
ATOM 542 C C . GLY A 1 67 ? -0.306 10.328 -10.024 1.00 96.75 67 GLY A C 1
ATOM 543 O O . GLY A 1 67 ? -0.828 10.574 -8.938 1.00 96.75 67 GLY A O 1
ATOM 544 N N . LEU A 1 68 ? -0.034 9.084 -10.432 1.00 96.19 68 LEU A N 1
ATOM 545 C CA . LEU A 1 68 ? -0.310 7.900 -9.621 1.00 96.19 68 LEU A CA 1
ATOM 546 C C . LEU A 1 68 ? 0.535 7.901 -8.346 1.00 96.19 68 LEU A C 1
ATOM 548 O O . LEU A 1 68 ? 0.015 7.676 -7.254 1.00 96.19 68 LEU A O 1
ATOM 552 N N . GLY A 1 69 ? 1.834 8.179 -8.475 1.00 96.56 69 GLY A N 1
ATOM 553 C CA . GLY A 1 69 ? 2.739 8.174 -7.334 1.00 96.56 69 GLY A CA 1
ATOM 554 C C . GLY A 1 69 ? 2.371 9.211 -6.268 1.00 96.56 69 GLY A C 1
ATOM 555 O O . GLY A 1 69 ? 2.438 8.916 -5.076 1.00 96.56 69 GLY A O 1
ATOM 556 N N . ASN A 1 70 ? 1.929 10.399 -6.681 1.00 96.94 70 ASN A N 1
ATOM 557 C CA . ASN A 1 70 ? 1.485 11.447 -5.762 1.00 96.94 70 ASN A CA 1
ATOM 558 C C . ASN A 1 70 ? 0.152 11.098 -5.082 1.00 96.94 70 ASN A C 1
ATOM 560 O O . ASN A 1 70 ? -0.011 11.378 -3.895 1.00 96.94 70 ASN A O 1
ATOM 564 N N . GLN A 1 71 ? -0.778 10.452 -5.796 1.00 97.62 71 GLN A N 1
ATOM 565 C CA . GLN A 1 71 ? -2.027 9.966 -5.198 1.00 97.62 71 GLN A CA 1
ATOM 566 C C . GLN A 1 71 ? -1.753 8.903 -4.127 1.00 97.62 71 GLN A C 1
ATOM 568 O O . GLN A 1 71 ? -2.247 9.026 -3.009 1.00 97.62 71 GLN A O 1
ATOM 573 N N . ILE A 1 72 ? -0.905 7.910 -4.424 1.00 97.38 72 ILE A N 1
ATOM 574 C CA . ILE A 1 72 ? -0.534 6.865 -3.456 1.00 97.38 72 ILE A CA 1
ATOM 575 C C . ILE A 1 72 ? 0.070 7.480 -2.189 1.00 97.38 72 ILE A C 1
ATOM 577 O O . ILE A 1 72 ? -0.366 7.166 -1.084 1.00 97.38 72 ILE A O 1
ATOM 581 N N . GLU A 1 73 ? 1.037 8.389 -2.331 1.00 97.06 73 GLU A N 1
ATOM 582 C CA . GLU A 1 73 ? 1.665 9.039 -1.177 1.00 97.06 73 GLU A CA 1
ATOM 583 C C . GLU A 1 73 ? 0.672 9.863 -0.351 1.00 97.06 73 GLU A C 1
ATOM 585 O O . GLU A 1 73 ? 0.716 9.827 0.880 1.00 97.06 73 GLU A O 1
ATOM 590 N N . SER A 1 74 ? -0.247 10.569 -1.012 1.00 96.19 74 SER A N 1
ATOM 591 C CA . SER A 1 74 ? -1.298 11.323 -0.331 1.00 96.19 74 SER A CA 1
ATOM 592 C C . SER A 1 74 ? -2.173 10.410 0.532 1.00 96.19 74 SER A C 1
ATOM 594 O O . SER A 1 74 ? -2.380 10.715 1.708 1.00 96.19 74 SER A O 1
ATOM 596 N N . HIS A 1 75 ? -2.610 9.264 0.002 1.00 96.31 75 HIS A N 1
ATOM 597 C CA . HIS A 1 75 ? -3.396 8.292 0.764 1.00 96.31 75 HIS A CA 1
ATOM 598 C C . HIS A 1 75 ? -2.597 7.652 1.903 1.00 96.31 75 HIS A C 1
ATOM 600 O O . HIS A 1 75 ? -3.118 7.527 3.010 1.00 96.31 75 HIS A O 1
ATOM 606 N N . ILE A 1 76 ? -1.324 7.310 1.682 1.00 96.25 76 ILE A N 1
ATOM 607 C CA . ILE A 1 76 ? -0.449 6.781 2.741 1.00 96.25 76 ILE A CA 1
ATOM 608 C C . ILE A 1 76 ? -0.349 7.773 3.911 1.00 96.25 76 ILE A C 1
ATOM 610 O O . ILE A 1 76 ? -0.494 7.390 5.074 1.00 96.25 76 ILE A O 1
ATOM 614 N N . ASN A 1 77 ? -0.147 9.057 3.615 1.00 94.62 77 ASN A N 1
ATOM 615 C CA . ASN A 1 77 ? -0.047 10.095 4.640 1.00 94.62 77 ASN A CA 1
ATOM 616 C C . ASN A 1 77 ? -1.380 10.347 5.359 1.00 94.62 77 ASN A C 1
ATOM 618 O O . ASN A 1 77 ? -1.370 10.666 6.546 1.00 94.62 77 ASN A O 1
ATOM 622 N N . ALA A 1 78 ? -2.511 10.177 4.670 1.00 93.69 78 ALA A N 1
ATOM 623 C CA . ALA A 1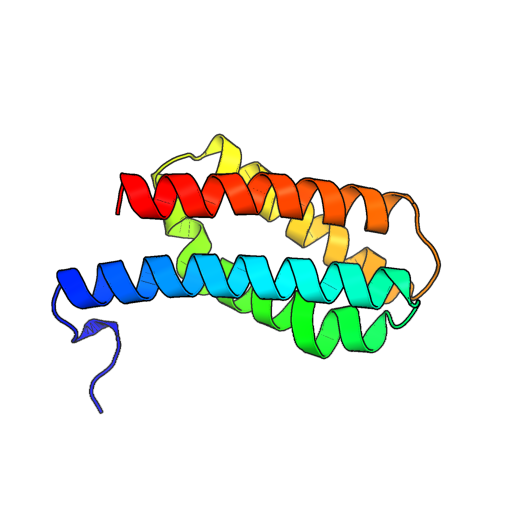 78 ? -3.839 10.306 5.263 1.00 93.69 78 ALA A CA 1
ATOM 624 C C . ALA A 1 78 ? -4.197 9.124 6.180 1.00 93.69 78 ALA A C 1
ATOM 626 O O . ALA A 1 78 ? -4.806 9.331 7.224 1.00 93.69 78 ALA A O 1
ATOM 627 N N . ILE A 1 79 ? -3.810 7.894 5.829 1.00 94.88 79 ILE A N 1
ATOM 628 C CA . ILE A 1 79 ? -4.182 6.680 6.575 1.00 94.88 79 ILE A CA 1
ATOM 629 C C . ILE A 1 79 ? -3.447 6.568 7.913 1.00 94.88 79 ILE A C 1
ATOM 631 O O . ILE A 1 79 ? -4.058 6.183 8.907 1.00 94.88 79 ILE A O 1
ATOM 635 N N . ASN A 1 80 ? -2.158 6.919 7.964 1.00 91.31 80 ASN A N 1
ATOM 636 C CA . ASN A 1 80 ? -1.352 6.759 9.178 1.00 91.31 80 ASN A CA 1
ATOM 637 C C . ASN A 1 80 ? -1.982 7.397 10.442 1.00 91.31 80 ASN A C 1
ATOM 639 O O . ASN A 1 80 ? -2.156 6.678 11.425 1.00 91.31 80 ASN A O 1
ATOM 643 N N . PRO A 1 81 ? -2.394 8.684 10.443 1.00 92.00 81 PRO A N 1
ATOM 644 C CA . PRO A 1 81 ? -3.050 9.283 11.607 1.00 92.00 81 PRO A CA 1
ATOM 645 C C . PRO A 1 81 ? -4.459 8.729 11.868 1.00 92.00 81 PRO A C 1
ATOM 647 O O . PRO A 1 81 ? -4.944 8.817 12.991 1.00 92.00 81 PRO A O 1
ATOM 650 N N . LEU A 1 82 ? -5.139 8.174 10.858 1.00 93.00 82 LEU A N 1
ATOM 651 C CA . LEU A 1 82 ? -6.460 7.565 11.038 1.00 93.00 82 LEU A CA 1
ATOM 652 C C . LEU A 1 82 ? -6.358 6.212 11.752 1.00 93.00 82 LEU A C 1
ATOM 654 O O . LEU A 1 82 ? -7.218 5.893 12.568 1.00 93.00 82 LEU A O 1
ATOM 658 N N . LEU A 1 83 ? -5.296 5.443 11.492 1.00 92.56 83 LEU A N 1
ATOM 659 C CA . LEU A 1 83 ? -5.002 4.212 12.231 1.00 92.56 83 LEU A CA 1
ATOM 660 C C . LEU A 1 83 ? -4.700 4.488 13.713 1.00 92.56 83 LEU A C 1
ATOM 662 O O . LEU A 1 83 ? -5.093 3.696 14.563 1.00 92.56 83 LEU A O 1
ATOM 666 N N . ASP A 1 84 ? -4.081 5.630 14.031 1.00 90.44 84 ASP A N 1
ATOM 667 C CA . ASP A 1 84 ? -3.814 6.051 15.417 1.00 90.44 84 ASP A CA 1
ATOM 668 C C . ASP A 1 84 ? -5.073 6.390 16.222 1.00 90.44 84 ASP A C 1
ATOM 670 O O . ASP A 1 84 ? -5.061 6.319 17.449 1.00 90.44 84 ASP A O 1
ATOM 674 N N . GLN A 1 85 ? -6.174 6.739 15.555 1.00 89.69 85 GLN A N 1
ATOM 675 C CA . GLN A 1 85 ? -7.444 7.023 16.229 1.00 89.69 85 GLN A CA 1
ATOM 676 C C . GLN A 1 85 ? -8.141 5.749 16.733 1.00 89.69 85 GLN A C 1
ATOM 678 O O . GLN A 1 85 ? -9.054 5.862 17.547 1.00 89.69 85 GLN A O 1
ATOM 683 N N . ALA A 1 86 ? -7.720 4.565 16.262 1.00 78.44 86 ALA A N 1
ATOM 684 C CA . ALA A 1 86 ? -8.171 3.245 16.717 1.00 78.44 86 ALA A CA 1
ATOM 685 C C . ALA A 1 86 ? -9.702 3.090 16.859 1.00 78.44 86 ALA A C 1
ATOM 687 O O . ALA A 1 86 ? -10.193 2.434 17.776 1.00 78.44 86 ALA A O 1
ATOM 688 N N . ALA A 1 87 ? -10.466 3.705 15.952 1.00 75.06 87 ALA A N 1
ATOM 689 C CA . ALA A 1 87 ? -11.923 3.692 15.963 1.00 75.06 87 ALA A CA 1
ATOM 690 C C . ALA A 1 87 ? -12.484 3.544 14.539 1.00 75.06 87 ALA A C 1
ATOM 692 O O . ALA A 1 87 ? -11.814 3.945 13.578 1.00 75.06 87 ALA A O 1
ATOM 693 N N . PRO A 1 88 ? -13.722 3.030 14.384 1.00 70.06 88 PRO A N 1
ATOM 694 C CA . PRO A 1 88 ? -14.363 2.894 13.083 1.00 70.06 88 PRO A CA 1
ATOM 695 C C . PRO A 1 88 ? -14.433 4.240 12.372 1.00 70.06 88 PRO A C 1
ATOM 697 O O . PRO A 1 88 ? -15.178 5.143 12.756 1.00 70.06 88 PRO A O 1
ATOM 700 N N . ASN A 1 89 ? -13.642 4.375 11.312 1.00 81.81 89 ASN A N 1
ATOM 701 C CA . ASN A 1 89 ? -13.533 5.615 10.571 1.00 81.81 89 ASN A CA 1
ATOM 702 C C . ASN A 1 89 ? -13.836 5.353 9.093 1.00 81.81 89 ASN A C 1
ATOM 704 O O . ASN A 1 89 ? -13.074 4.699 8.378 1.00 81.81 89 ASN A O 1
ATOM 708 N N . ARG A 1 90 ? -14.970 5.878 8.610 1.00 84.88 90 ARG A N 1
ATOM 709 C CA . ARG A 1 90 ? -15.351 5.759 7.193 1.00 84.88 90 ARG A CA 1
ATOM 710 C C . ARG A 1 90 ? -14.280 6.332 6.264 1.00 84.88 90 ARG A C 1
ATOM 712 O O . ARG A 1 90 ? -14.069 5.783 5.189 1.00 84.88 90 ARG A O 1
ATOM 719 N N . ALA A 1 91 ? -13.576 7.384 6.687 1.00 88.44 91 ALA A N 1
ATOM 720 C CA . ALA A 1 91 ? -12.480 7.957 5.914 1.00 88.44 91 ALA A CA 1
ATOM 721 C C . ALA A 1 91 ? -11.269 7.014 5.840 1.00 88.44 91 ALA A C 1
ATOM 723 O O . ALA A 1 91 ? -10.619 6.958 4.797 1.00 88.44 91 ALA A O 1
ATOM 724 N N . LEU A 1 92 ? -10.993 6.241 6.900 1.00 92.00 92 LEU A N 1
ATOM 725 C CA . LEU A 1 92 ? -9.936 5.222 6.903 1.00 92.00 92 LEU A CA 1
ATOM 726 C C . LEU A 1 92 ? -10.249 4.118 5.895 1.00 92.00 92 LEU A C 1
ATOM 728 O O . LEU A 1 92 ? -9.416 3.815 5.046 1.00 92.00 92 LEU A O 1
ATOM 732 N N . THR A 1 93 ? -11.464 3.569 5.959 1.00 90.50 93 THR A N 1
ATOM 733 C CA . THR A 1 93 ? -11.889 2.481 5.062 1.00 90.50 93 THR A CA 1
ATOM 734 C C . THR A 1 93 ? -11.865 2.941 3.603 1.00 90.50 93 THR A C 1
ATOM 736 O O . THR A 1 93 ? -11.220 2.308 2.775 1.00 90.50 93 THR A O 1
ATOM 739 N N . ALA A 1 94 ? -12.451 4.108 3.304 1.00 91.19 94 ALA A N 1
ATOM 740 C CA . ALA A 1 94 ? -12.435 4.672 1.954 1.00 91.19 94 ALA A CA 1
ATOM 741 C C . ALA A 1 94 ? -11.010 4.951 1.443 1.00 91.19 94 ALA A C 1
ATOM 743 O O . ALA A 1 94 ? -10.708 4.706 0.277 1.00 91.19 94 ALA A O 1
ATOM 744 N N . SER A 1 95 ? -10.116 5.437 2.312 1.00 93.38 95 SER A N 1
ATOM 745 C CA . SER A 1 95 ? -8.721 5.686 1.934 1.00 93.38 95 SER A CA 1
ATOM 746 C C . SER A 1 95 ? -7.952 4.394 1.665 1.00 93.38 95 SER A C 1
ATOM 748 O O . SER A 1 95 ? -7.132 4.371 0.751 1.00 93.38 95 SER A 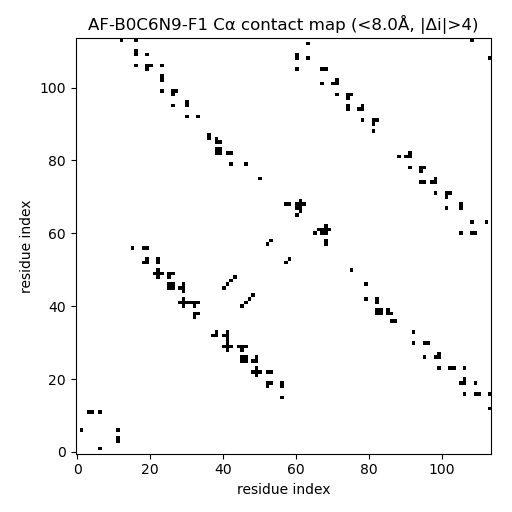O 1
ATOM 750 N N . LEU A 1 96 ? -8.202 3.329 2.433 1.00 93.81 96 LEU A N 1
ATOM 751 C CA . LEU A 1 96 ? -7.582 2.017 2.232 1.00 93.81 96 LEU A CA 1
ATOM 752 C C . LEU A 1 96 ? -8.070 1.346 0.942 1.00 93.81 96 LEU A C 1
ATOM 754 O O . LEU A 1 96 ? -7.249 0.813 0.196 1.00 93.81 96 LEU A O 1
ATOM 758 N N . ASP A 1 97 ? -9.367 1.426 0.642 1.00 92.31 97 ASP A N 1
ATOM 759 C CA . ASP A 1 97 ? -9.938 0.906 -0.608 1.00 92.31 97 ASP A CA 1
ATOM 760 C C . ASP A 1 97 ? -9.367 1.627 -1.834 1.00 92.31 97 ASP A C 1
ATOM 762 O O . ASP A 1 97 ? -8.984 1.000 -2.829 1.00 92.31 97 ASP A O 1
ATOM 766 N N . GLU A 1 98 ? -9.250 2.951 -1.753 1.00 95.25 98 GLU A N 1
ATOM 767 C CA . GLU A 1 98 ? -8.658 3.742 -2.824 1.00 95.25 98 GLU A CA 1
ATOM 768 C C . GLU A 1 98 ? -7.161 3.442 -2.977 1.00 95.25 98 GLU A C 1
ATOM 770 O O . GLU A 1 98 ? -6.681 3.197 -4.087 1.00 95.25 98 GLU A O 1
ATOM 775 N N . LEU A 1 99 ? -6.423 3.339 -1.867 1.00 96.00 99 LEU A N 1
ATOM 776 C CA . LEU A 1 99 ? -5.015 2.946 -1.886 1.00 96.00 99 LEU A CA 1
ATOM 777 C C . LEU A 1 99 ? -4.822 1.569 -2.536 1.00 96.00 99 LEU A C 1
ATOM 779 O O . LEU A 1 99 ? -3.924 1.406 -3.363 1.00 96.00 99 LEU A O 1
ATOM 783 N N . LYS A 1 100 ? -5.686 0.597 -2.235 1.00 93.88 100 LYS A N 1
ATOM 784 C CA . LYS A 1 100 ? -5.682 -0.733 -2.858 1.00 93.88 100 LYS A CA 1
ATOM 785 C C . LYS A 1 100 ? -5.832 -0.660 -4.378 1.00 93.88 100 LYS A C 1
ATOM 787 O O . LYS A 1 100 ? -5.069 -1.299 -5.110 1.00 93.88 100 LYS A O 1
ATOM 792 N N . ARG A 1 101 ? -6.767 0.155 -4.876 1.00 95.50 101 ARG A N 1
ATOM 793 C CA . ARG A 1 101 ? -6.977 0.378 -6.318 1.00 95.50 101 ARG A CA 1
ATOM 794 C C . ARG A 1 101 ? -5.751 1.005 -6.987 1.00 95.50 101 ARG A C 1
ATOM 796 O O . ARG A 1 101 ? -5.305 0.540 -8.043 1.00 95.50 101 ARG A O 1
ATOM 803 N N . LEU A 1 102 ? -5.181 2.039 -6.372 1.00 97.12 102 LEU A N 1
ATOM 804 C CA . LEU A 1 102 ? -3.982 2.712 -6.877 1.00 97.12 102 LEU A CA 1
ATOM 805 C C . LEU A 1 102 ? -2.775 1.762 -6.893 1.00 97.12 102 LEU A C 1
ATOM 807 O O . LEU A 1 102 ? -2.024 1.717 -7.868 1.00 97.12 102 LEU A O 1
ATOM 811 N N . MET A 1 103 ? -2.624 0.935 -5.861 1.00 96.00 103 MET A N 1
ATOM 812 C CA . MET A 1 103 ? -1.544 -0.044 -5.757 1.00 96.00 103 MET A CA 1
ATOM 813 C C . MET A 1 103 ? -1.630 -1.156 -6.807 1.00 96.00 103 MET A C 1
ATOM 815 O O . MET A 1 103 ? -0.599 -1.557 -7.347 1.00 96.00 103 MET A O 1
ATOM 819 N N . ALA A 1 104 ? -2.832 -1.608 -7.174 1.00 94.56 104 ALA A N 1
ATOM 820 C CA . ALA A 1 104 ? -3.009 -2.523 -8.305 1.00 94.56 104 ALA A CA 1
ATOM 821 C C . ALA A 1 104 ? -2.523 -1.902 -9.632 1.00 94.56 104 ALA A C 1
ATOM 823 O O . ALA A 1 104 ? -1.877 -2.568 -10.448 1.00 94.56 104 ALA A O 1
ATOM 824 N N . SER A 1 105 ? -2.762 -0.600 -9.815 1.00 95.00 105 SER A N 1
ATOM 825 C CA . SER A 1 105 ? -2.249 0.145 -10.971 1.00 95.00 105 SER A CA 1
ATOM 826 C C . SER A 1 105 ? -0.721 0.253 -10.925 1.00 95.00 105 SER A C 1
ATOM 828 O O . SER A 1 105 ? -0.052 0.015 -11.930 1.00 95.00 105 SER A O 1
ATOM 830 N N . ALA A 1 106 ? -0.148 0.530 -9.749 1.00 93.94 106 ALA A N 1
ATOM 831 C CA . ALA A 1 106 ? 1.299 0.628 -9.560 1.00 93.94 106 ALA A CA 1
ATOM 832 C C . ALA A 1 106 ? 2.028 -0.691 -9.857 1.00 93.94 106 ALA A C 1
ATOM 834 O O . ALA A 1 106 ? 3.091 -0.667 -10.481 1.00 93.94 106 ALA A O 1
ATOM 835 N N . VAL A 1 107 ? 1.454 -1.834 -9.461 1.00 92.69 107 VAL A N 1
ATOM 836 C CA . VAL A 1 107 ? 1.967 -3.166 -9.832 1.00 92.69 107 VAL A CA 1
ATOM 837 C C . VAL A 1 107 ? 1.975 -3.326 -11.352 1.00 92.69 107 VAL A C 1
ATOM 839 O O . VAL A 1 107 ? 3.019 -3.621 -11.924 1.00 92.69 107 VAL A O 1
ATOM 842 N N . THR A 1 108 ? 0.857 -3.023 -12.017 1.00 92.31 108 THR A N 1
ATOM 843 C CA . THR A 1 108 ? 0.731 -3.147 -13.482 1.00 92.31 108 THR A CA 1
ATOM 844 C C . THR A 1 108 ? 1.785 -2.320 -14.224 1.00 92.31 108 THR A C 1
ATOM 846 O O . THR A 1 108 ? 2.450 -2.811 -15.135 1.00 92.31 108 THR A O 1
ATOM 849 N N . ILE A 1 109 ? 1.987 -1.066 -13.812 1.00 89.06 109 ILE A N 1
ATOM 850 C CA . ILE A 1 109 ? 2.997 -0.181 -14.409 1.00 89.06 109 ILE A CA 1
ATOM 851 C C . ILE A 1 109 ? 4.415 -0.692 -14.138 1.00 89.06 109 ILE A C 1
ATOM 853 O O . ILE A 1 109 ? 5.270 -0.611 -15.018 1.00 89.06 109 ILE A O 1
ATOM 857 N N . SER A 1 110 ? 4.664 -1.231 -12.945 1.00 86.00 110 SER A N 1
ATOM 858 C CA . SER A 1 110 ? 5.970 -1.789 -12.580 1.00 86.00 110 SER A CA 1
ATOM 859 C C . SER A 1 110 ? 6.309 -3.028 -13.405 1.00 86.00 110 SER A C 1
ATOM 861 O O . SER A 1 110 ? 7.453 -3.186 -13.816 1.00 86.00 110 SER A O 1
ATOM 863 N N . ASP A 1 111 ? 5.325 -3.876 -13.696 1.00 82.69 111 ASP A N 1
ATOM 864 C CA . ASP A 1 111 ? 5.528 -5.078 -14.508 1.00 82.69 111 ASP A CA 1
ATOM 865 C C . ASP A 1 111 ? 5.731 -4.746 -15.998 1.00 82.69 111 ASP A C 1
ATOM 867 O O . ASP A 1 111 ? 6.476 -5.445 -16.690 1.00 82.69 111 ASP A O 1
ATOM 871 N N . ALA A 1 112 ? 5.124 -3.655 -16.481 1.00 79.31 112 ALA A N 1
ATOM 872 C CA . ALA A 1 112 ? 5.206 -3.229 -17.878 1.00 79.31 112 ALA A CA 1
ATOM 873 C C . ALA A 1 112 ? 6.419 -2.338 -18.209 1.00 79.31 112 ALA A C 1
ATOM 875 O O . ALA A 1 112 ? 6.906 -2.387 -19.338 1.00 79.31 112 ALA A O 1
ATOM 876 N N . LYS A 1 113 ? 6.876 -1.488 -17.275 1.00 68.69 113 LYS A N 1
ATOM 877 C CA . LYS A 1 113 ? 7.835 -0.398 -17.561 1.00 68.69 113 LYS A CA 1
ATOM 878 C C . LYS A 1 113 ? 9.195 -0.498 -16.852 1.00 68.69 113 LYS A C 1
ATOM 880 O O . LYS A 1 113 ? 10.065 0.316 -17.162 1.00 68.69 113 LYS A O 1
ATOM 885 N N . LEU A 1 114 ? 9.386 -1.416 -15.897 1.00 61.03 114 LEU A N 1
ATOM 886 C CA . LEU A 1 114 ? 10.678 -1.632 -15.212 1.00 61.03 114 LEU A CA 1
ATOM 887 C C . LEU A 1 114 ? 11.370 -2.867 -15.730 1.00 61.03 114 LEU A C 1
ATOM 889 O O . LEU A 1 114 ? 12.590 -2.799 -15.972 1.00 61.03 114 LEU A O 1
#

Secondary structure (DSSP, 8-state):
---GGGS-HHHHHHHHHHHHHHHHHHHHHHHHHHHTT-HHHIIIIIIHHHHHHHHHHHHHHHHH-HHHHHHHHHHHHHHHHHHHT-S--HHHHHHHHHHHHHHHHHHHHHHHH-